Protein AF-A0A1Y1V020-F1 (afdb_monomer_lite)

Organism: NCBI:txid1754191

Radius of gyration: 19.5 Å; chains: 1; bounding box: 64×25×49 Å

Sequence (120 aa):
MKSFLFSTVFLLSTIAKVYSIGYTCKKHVVISEGDECTDIFGYDSKKDYFVKYDQLMLYNPNVDCDALFEREMICVEVDEKKSPKMLSYTLQPNDTWDSVAKKLHSSKQALYHTNLSKYF

InterPro domains:
  IPR036779 LysM domain superfamily [G3DSA:3.10.350.10] (24-76)

Structure (mmCIF, N/CA/C/O backbone):
data_AF-A0A1Y1V020-F1
#
_entry.id   AF-A0A1Y1V020-F1
#
loop_
_atom_site.group_PDB
_atom_site.id
_atom_site.type_symbol
_atom_site.label_atom_id
_atom_site.label_alt_id
_atom_site.label_comp_id
_atom_site.label_asym_id
_atom_site.label_entity_id
_atom_site.label_seq_id
_atom_site.pdbx_PDB_ins_code
_atom_site.Cartn_x
_atom_site.Cartn_y
_atom_site.Cartn_z
_atom_site.occupancy
_atom_site.B_iso_or_equiv
_atom_site.auth_seq_id
_atom_site.auth_comp_id
_atom_site.auth_asym_id
_atom_site.auth_atom_id
_atom_site.pdbx_PDB_model_num
ATOM 1 N N . MET A 1 1 ? -52.494 -12.522 32.830 1.00 38.38 1 MET A N 1
ATOM 2 C CA . MET A 1 1 ? -52.727 -12.627 31.365 1.00 38.38 1 MET A CA 1
ATOM 3 C C . MET A 1 1 ? -53.036 -11.223 30.861 1.00 38.38 1 MET A C 1
ATOM 5 O O . MET A 1 1 ? -53.975 -10.654 31.381 1.00 38.38 1 MET A O 1
ATOM 9 N N . LYS A 1 2 ? -52.314 -10.553 29.959 1.00 38.16 2 LYS A N 1
ATOM 10 C CA . LYS A 1 2 ? -51.331 -10.914 28.921 1.00 38.16 2 LYS A CA 1
ATOM 11 C C . LYS A 1 2 ? -50.246 -9.816 28.944 1.00 38.16 2 LYS A C 1
ATOM 13 O O . LYS A 1 2 ? -50.578 -8.643 28.899 1.00 38.16 2 LYS A O 1
ATOM 18 N N . SER A 1 3 ? -49.029 -10.155 29.355 1.00 34.16 3 SER A N 1
ATOM 19 C CA . SER A 1 3 ? -47.842 -10.272 28.493 1.00 34.16 3 SER A CA 1
ATOM 20 C C . SER A 1 3 ? -47.595 -9.044 27.608 1.00 34.16 3 SER A C 1
ATOM 22 O O . SER A 1 3 ? -48.223 -8.886 26.56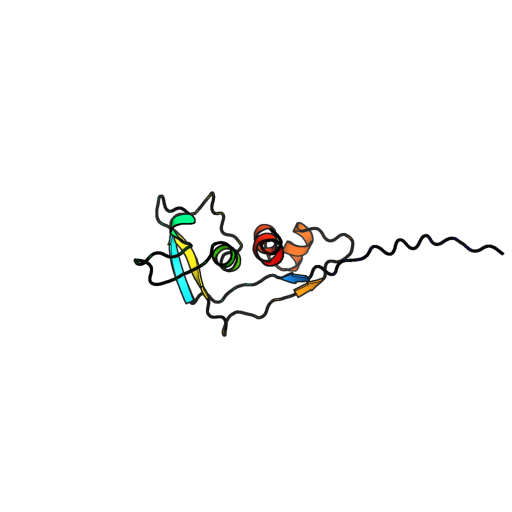4 1.00 34.16 3 SER A O 1
ATOM 24 N N . PHE A 1 4 ? -46.656 -8.201 28.050 1.00 40.34 4 PHE A N 1
ATOM 25 C CA . PHE A 1 4 ? -45.973 -7.210 27.223 1.00 40.34 4 PHE A CA 1
ATOM 26 C C . PHE A 1 4 ? -45.355 -7.932 26.023 1.00 40.34 4 PHE A C 1
ATOM 28 O O . PHE A 1 4 ? -44.471 -8.772 26.185 1.00 40.34 4 PHE A O 1
ATOM 35 N N . LEU A 1 5 ? -45.818 -7.612 24.817 1.00 41.50 5 LEU A N 1
ATOM 36 C CA . LEU A 1 5 ? -45.130 -7.995 23.592 1.00 41.50 5 LEU A CA 1
ATOM 37 C C . LEU A 1 5 ? -43.889 -7.105 23.465 1.00 41.50 5 LEU A C 1
ATOM 39 O O . LEU A 1 5 ? -43.921 -6.051 22.837 1.00 41.50 5 LEU A O 1
ATOM 43 N N . PHE A 1 6 ? -42.792 -7.525 24.099 1.00 40.00 6 PHE A N 1
ATOM 44 C CA . PHE A 1 6 ? -41.456 -7.104 23.699 1.00 40.00 6 PHE A CA 1
ATOM 45 C C . PHE A 1 6 ? -41.241 -7.625 22.278 1.00 40.00 6 PHE A C 1
ATOM 47 O O . PHE A 1 6 ? -40.904 -8.792 22.073 1.00 40.00 6 PHE A O 1
ATOM 54 N N . SER A 1 7 ? -41.484 -6.761 21.292 1.00 39.00 7 SER A N 1
ATOM 55 C CA . SER A 1 7 ? -41.000 -6.953 19.930 1.00 39.00 7 SER A CA 1
ATOM 56 C C . SER A 1 7 ? -39.475 -6.907 19.990 1.00 39.00 7 SER A C 1
ATOM 58 O O . SER A 1 7 ? -38.847 -5.854 19.893 1.00 39.00 7 SER A O 1
ATOM 60 N N . THR A 1 8 ? -38.877 -8.057 20.285 1.00 46.84 8 THR A N 1
ATOM 61 C CA . THR A 1 8 ? -37.440 -8.273 20.195 1.00 46.84 8 THR A CA 1
ATOM 62 C C . THR A 1 8 ? -37.117 -8.335 18.713 1.00 46.84 8 THR A C 1
ATOM 64 O O . THR A 1 8 ? -37.127 -9.388 18.083 1.00 46.84 8 THR A O 1
ATOM 67 N N . VAL A 1 9 ? -36.865 -7.162 18.136 1.00 45.41 9 VAL A N 1
ATOM 68 C CA . VAL A 1 9 ? -36.131 -7.055 16.880 1.00 45.41 9 VAL A CA 1
ATOM 69 C C . VAL A 1 9 ? -34.742 -7.614 17.176 1.00 45.41 9 VAL A C 1
ATOM 71 O O . VAL A 1 9 ? -33.854 -6.904 17.642 1.00 45.41 9 VAL A O 1
ATOM 74 N N . PHE A 1 10 ? -34.574 -8.923 16.983 1.00 42.25 10 PHE A N 1
ATOM 75 C CA . PHE A 1 10 ? -33.268 -9.556 16.867 1.00 42.25 10 PHE A CA 1
ATOM 76 C C . PHE A 1 10 ? -32.665 -9.020 15.570 1.00 42.25 10 PHE A C 1
ATOM 78 O O . PHE A 1 10 ? -32.793 -9.610 14.498 1.00 42.25 10 PHE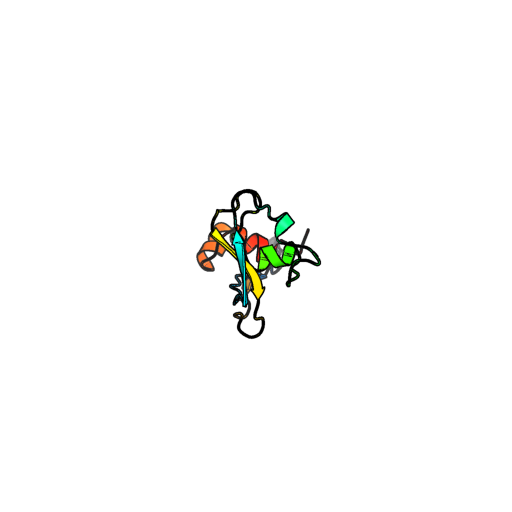 A O 1
ATOM 85 N N . LEU A 1 11 ? -32.076 -7.826 15.658 1.00 40.19 11 LEU A N 1
ATOM 86 C CA . LEU A 1 11 ? -31.203 -7.311 14.626 1.00 40.19 11 LEU A CA 1
ATOM 87 C C . LEU A 1 11 ? -30.049 -8.311 14.573 1.00 40.19 11 LEU A C 1
ATOM 89 O O . LEU A 1 11 ? -29.234 -8.369 15.492 1.00 40.19 11 LEU A O 1
ATOM 93 N N . LEU A 1 12 ? -30.052 -9.170 13.554 1.00 39.34 12 LEU A N 1
ATOM 94 C CA . LEU A 1 12 ? -28.932 -10.032 13.213 1.00 39.34 12 LEU A CA 1
ATOM 95 C C . LEU A 1 12 ? -27.733 -9.112 12.983 1.00 39.34 12 LEU A C 1
ATOM 97 O O . LEU A 1 12 ? -27.524 -8.611 11.882 1.00 39.34 12 LEU A O 1
ATOM 101 N N . SER A 1 13 ? -26.976 -8.836 14.046 1.00 40.06 13 SER A N 1
ATOM 102 C CA . SER A 1 13 ? -25.695 -8.161 13.956 1.00 40.06 13 SER A CA 1
ATOM 103 C C . SER A 1 13 ? -24.773 -9.132 13.240 1.00 40.06 13 SER A C 1
ATOM 105 O O . SER A 1 13 ? -24.152 -10.000 13.855 1.00 40.06 13 SER A O 1
ATOM 107 N N . THR A 1 14 ? -24.733 -9.050 11.916 1.00 47.16 14 THR A N 1
ATOM 108 C CA . THR A 1 14 ? -23.659 -9.657 11.147 1.00 47.16 14 THR A CA 1
ATOM 109 C C . THR A 1 14 ? -22.370 -9.085 11.720 1.00 47.16 14 THR A C 1
ATOM 111 O O . THR A 1 14 ? -22.126 -7.882 11.628 1.00 47.16 14 THR A O 1
ATOM 114 N N . ILE A 1 15 ? -21.595 -9.927 12.402 1.00 48.94 15 ILE A N 1
ATOM 115 C CA . ILE A 1 15 ? -20.307 -9.561 12.985 1.00 48.94 15 ILE A CA 1
ATOM 116 C C . ILE 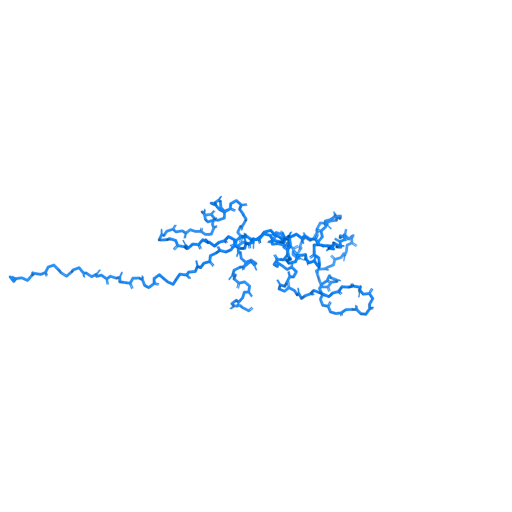A 1 15 ? -19.375 -9.242 11.814 1.00 48.94 15 ILE A C 1
ATOM 118 O O . ILE A 1 15 ? -18.694 -10.120 11.291 1.00 48.94 15 ILE A O 1
ATOM 122 N N . ALA A 1 16 ? -19.369 -7.994 11.359 1.00 57.31 16 ALA A N 1
ATOM 123 C CA . ALA A 1 16 ? -18.365 -7.519 10.429 1.00 57.31 16 ALA A CA 1
ATOM 124 C C . ALA A 1 16 ? -17.138 -7.159 11.270 1.00 57.31 16 ALA A C 1
ATOM 126 O O . ALA A 1 16 ? -17.124 -6.158 11.990 1.00 57.31 16 ALA A O 1
ATOM 127 N N . LYS A 1 17 ? -16.132 -8.036 11.256 1.00 58.53 17 LYS A N 1
ATOM 128 C CA . LYS A 1 17 ? -14.818 -7.704 11.803 1.00 58.53 17 LYS A CA 1
ATOM 129 C C . LYS A 1 17 ? -14.147 -6.722 10.846 1.00 58.53 17 LYS A C 1
ATOM 131 O O . LYS A 1 17 ? -13.982 -7.045 9.677 1.00 58.53 17 LYS A O 1
ATOM 136 N N . VAL A 1 18 ? -13.779 -5.551 11.352 1.00 55.94 18 VAL A N 1
ATOM 137 C CA . VAL A 1 18 ? -13.014 -4.530 10.636 1.00 55.94 18 VAL A CA 1
ATOM 138 C C . VAL A 1 18 ? -11.541 -4.666 11.007 1.00 55.94 18 VAL A C 1
ATOM 140 O O . VAL A 1 18 ? -11.199 -4.741 12.186 1.00 55.94 18 VAL A O 1
ATOM 143 N N . TYR A 1 19 ? -10.680 -4.692 10.001 1.00 61.12 19 TYR A N 1
ATOM 144 C CA . TYR A 1 19 ? -9.241 -4.820 10.110 1.00 61.12 19 TYR A CA 1
ATOM 145 C C . TYR A 1 19 ? -8.549 -3.506 9.750 1.00 61.12 19 TYR A C 1
ATOM 147 O O . TYR A 1 19 ? -8.865 -2.904 8.725 1.00 61.12 19 TYR A O 1
ATOM 155 N N . SER A 1 20 ? -7.602 -3.077 10.583 1.00 58.75 20 SER A N 1
ATOM 156 C CA . SER A 1 20 ? -6.655 -1.998 10.281 1.00 58.75 20 SER A CA 1
ATOM 157 C C . SER A 1 20 ? -5.253 -2.605 10.268 1.00 58.75 20 SER A C 1
ATOM 159 O O . SER A 1 20 ? -4.726 -2.967 11.323 1.00 58.75 20 SER A O 1
ATOM 161 N N . ILE A 1 21 ? -4.678 -2.802 9.082 1.00 63.06 21 ILE A N 1
ATOM 162 C CA . ILE A 1 21 ? -3.349 -3.403 8.919 1.00 63.06 21 ILE A CA 1
ATOM 163 C C . ILE A 1 21 ? -2.373 -2.301 8.513 1.00 63.06 21 ILE A C 1
ATOM 165 O O . ILE A 1 21 ? -2.678 -1.490 7.646 1.00 63.06 21 ILE A O 1
ATOM 169 N N . GLY A 1 22 ? -1.194 -2.292 9.129 1.00 68.38 22 GLY A N 1
ATOM 170 C CA . GLY A 1 22 ? 0.006 -1.766 8.486 1.00 68.38 22 GLY A CA 1
ATOM 171 C C . GLY A 1 22 ? 0.821 -2.958 8.005 1.00 68.38 22 GLY A C 1
ATOM 172 O O . GLY A 1 22 ? 0.966 -3.918 8.755 1.00 68.38 22 GLY A O 1
ATOM 173 N N . TYR A 1 23 ? 1.320 -2.949 6.776 1.00 83.38 23 TYR A N 1
ATOM 174 C CA . TYR A 1 23 ? 2.228 -3.995 6.304 1.00 83.38 23 TYR A CA 1
ATOM 175 C C . TYR A 1 23 ? 3.674 -3.561 6.510 1.00 83.38 23 TYR A C 1
ATOM 177 O O . TYR A 1 23 ? 4.012 -2.389 6.348 1.00 83.38 23 TYR A O 1
ATOM 185 N N . THR A 1 24 ? 4.553 -4.506 6.845 1.00 89.19 24 THR A N 1
ATOM 186 C CA . THR A 1 24 ? 5.990 -4.240 6.755 1.00 89.19 24 THR A CA 1
ATOM 187 C C . THR A 1 24 ? 6.385 -4.353 5.297 1.00 89.19 24 THR A C 1
ATOM 189 O O . THR A 1 24 ? 6.472 -5.455 4.757 1.00 89.19 24 THR A O 1
ATOM 192 N N . CYS A 1 25 ? 6.608 -3.213 4.655 1.00 92.69 25 CYS A N 1
ATOM 193 C CA . CYS A 1 25 ? 6.988 -3.214 3.259 1.00 92.69 25 CYS A CA 1
ATOM 194 C C . CYS A 1 25 ? 8.421 -3.723 3.066 1.00 92.69 25 CYS A C 1
ATOM 196 O O . CYS A 1 25 ? 9.347 -3.320 3.772 1.00 92.69 25 CYS A O 1
ATOM 198 N N . LYS A 1 26 ? 8.597 -4.612 2.092 1.00 95.69 26 LYS A N 1
ATOM 199 C CA . LYS A 1 26 ? 9.890 -5.143 1.657 1.00 95.69 26 LYS A CA 1
ATOM 200 C C . LYS A 1 26 ? 10.406 -4.401 0.424 1.00 95.69 26 LYS A C 1
ATOM 202 O O . LYS A 1 26 ? 11.617 -4.268 0.266 1.00 95.69 26 LYS A O 1
ATOM 207 N N . LYS A 1 27 ? 9.499 -3.928 -0.436 1.00 96.88 27 LYS A N 1
ATOM 208 C CA . LYS A 1 27 ? 9.837 -3.274 -1.700 1.00 96.88 27 LYS A CA 1
ATOM 209 C C . LYS A 1 27 ? 8.853 -2.174 -2.048 1.00 96.88 27 LYS A C 1
ATOM 211 O O . LYS A 1 27 ? 7.646 -2.410 -2.037 1.00 96.88 27 LYS A O 1
ATOM 216 N N . HIS A 1 28 ? 9.395 -1.022 -2.418 1.00 97.00 28 HIS A N 1
ATOM 217 C CA . HIS A 1 28 ? 8.621 0.124 -2.868 1.00 97.00 28 HIS A CA 1
ATOM 218 C C . HIS A 1 28 ? 8.916 0.426 -4.334 1.00 97.00 28 HIS A C 1
ATOM 220 O O . HIS A 1 28 ? 10.033 0.193 -4.802 1.00 97.00 28 HIS A O 1
ATOM 226 N N . VAL A 1 29 ? 7.933 1.003 -5.012 1.00 96.94 29 VAL A N 1
ATOM 227 C CA . VAL A 1 29 ? 8.144 1.837 -6.196 1.00 96.94 29 VAL A CA 1
ATOM 228 C C . VAL A 1 29 ? 8.012 3.300 -5.791 1.00 96.94 29 VAL A C 1
ATOM 230 O O . VAL A 1 29 ? 7.343 3.610 -4.804 1.00 96.94 29 VAL A O 1
ATOM 233 N N . VAL A 1 30 ? 8.682 4.187 -6.517 1.00 97.12 30 VAL A N 1
ATOM 234 C CA . VAL A 1 30 ? 8.608 5.632 -6.292 1.00 97.12 30 VAL A CA 1
ATOM 235 C C . VAL A 1 30 ? 7.870 6.239 -7.471 1.00 97.12 30 VAL A C 1
ATOM 237 O O . VAL A 1 30 ? 8.323 6.076 -8.601 1.00 97.12 30 VAL A O 1
ATOM 240 N N . ILE A 1 31 ? 6.759 6.915 -7.196 1.00 97.00 31 ILE A N 1
ATOM 241 C CA . ILE A 1 31 ? 5.932 7.545 -8.225 1.00 97.00 31 ILE A CA 1
ATOM 242 C C . ILE A 1 31 ? 6.704 8.668 -8.916 1.00 97.00 31 ILE A C 1
ATOM 244 O O . ILE A 1 31 ? 7.295 9.536 -8.263 1.00 97.00 31 ILE A O 1
ATOM 248 N N . SER A 1 32 ? 6.669 8.651 -10.240 1.00 96.50 32 SER A N 1
ATOM 249 C CA . SER A 1 32 ? 7.171 9.689 -11.133 1.00 96.50 32 SER A CA 1
ATOM 250 C C . SER A 1 32 ? 6.014 10.464 -11.765 1.00 96.50 32 SER A C 1
ATOM 252 O O . SER A 1 32 ? 4.851 10.072 -11.690 1.00 96.50 32 SER A O 1
ATOM 254 N N . GLU A 1 33 ? 6.327 11.609 -12.369 1.00 95.12 33 GLU A N 1
ATOM 255 C CA . GLU A 1 33 ? 5.330 12.403 -13.087 1.00 95.12 33 GLU A CA 1
ATOM 256 C C . GLU A 1 33 ? 4.713 11.592 -14.238 1.00 95.12 33 GLU A C 1
ATOM 258 O O . GLU A 1 33 ? 5.430 11.085 -15.100 1.00 95.12 33 GLU A O 1
ATOM 263 N N . GLY A 1 34 ? 3.381 11.509 -14.254 1.00 93.31 34 GLY A N 1
ATOM 264 C CA . GLY A 1 34 ? 2.621 10.810 -15.291 1.00 93.31 34 GLY A CA 1
ATOM 265 C C . GLY A 1 34 ? 2.417 9.312 -15.058 1.00 93.31 34 GLY A C 1
ATOM 266 O O . GLY A 1 34 ? 1.750 8.694 -15.881 1.00 93.31 34 GLY A O 1
ATOM 267 N N . ASP A 1 35 ? 2.941 8.744 -13.967 1.00 95.81 35 ASP A N 1
ATOM 268 C CA . ASP A 1 35 ? 2.650 7.356 -13.593 1.00 95.81 35 ASP A CA 1
ATOM 269 C C . ASP A 1 35 ? 1.153 7.178 -13.289 1.00 95.81 35 ASP A C 1
ATOM 271 O O . ASP A 1 35 ? 0.533 8.004 -12.611 1.00 95.81 35 ASP A O 1
ATOM 275 N N . GLU A 1 36 ? 0.589 6.052 -13.722 1.00 95.31 36 GLU A N 1
ATOM 276 C CA . GLU A 1 36 ? -0.763 5.617 -13.378 1.00 95.31 36 GLU A CA 1
ATOM 277 C C . GLU A 1 36 ? -0.721 4.374 -12.474 1.00 95.31 36 GLU A C 1
ATOM 279 O O . GLU A 1 36 ? 0.218 3.575 -12.499 1.00 95.31 36 GLU A O 1
ATOM 284 N N . CYS A 1 37 ? -1.776 4.123 -11.691 1.00 93.81 37 CYS A N 1
ATOM 285 C CA . CYS A 1 37 ? -1.842 2.903 -10.869 1.00 93.81 37 CYS A CA 1
ATOM 286 C C . CYS A 1 37 ? -1.706 1.614 -11.703 1.00 93.81 37 CYS A C 1
ATOM 288 O O . CYS A 1 37 ? -1.142 0.621 -11.234 1.00 93.81 37 CYS A O 1
ATO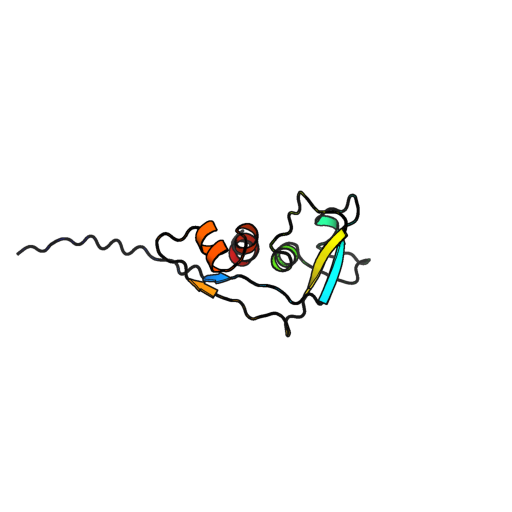M 290 N N . THR A 1 38 ? -2.205 1.626 -12.939 1.00 95.12 38 THR A N 1
ATOM 291 C CA . THR A 1 38 ? -2.083 0.546 -13.932 1.00 95.12 38 THR A CA 1
ATOM 292 C C . THR A 1 38 ? -0.636 0.220 -14.287 1.00 95.12 38 THR A C 1
ATOM 294 O O . THR A 1 38 ? -0.336 -0.938 -14.579 1.00 95.12 38 THR A O 1
ATOM 297 N N . ASP A 1 39 ? 0.275 1.186 -14.175 1.00 95.50 39 ASP A N 1
ATOM 298 C CA . ASP A 1 39 ? 1.709 0.967 -14.366 1.00 95.50 39 ASP A CA 1
ATOM 299 C C . ASP A 1 39 ? 2.344 0.250 -13.176 1.00 95.50 39 ASP A C 1
ATOM 301 O O . ASP A 1 39 ? 3.423 -0.327 -13.302 1.00 95.50 39 ASP A O 1
ATOM 305 N N . ILE A 1 40 ? 1.673 0.206 -12.023 1.00 96.31 40 ILE A N 1
ATOM 306 C CA . ILE A 1 40 ? 2.206 -0.382 -10.794 1.00 96.31 40 ILE A CA 1
ATOM 307 C C . ILE A 1 40 ? 1.810 -1.854 -10.691 1.00 96.31 40 ILE A C 1
ATOM 309 O O . ILE A 1 40 ? 2.691 -2.708 -10.555 1.00 96.31 40 ILE A O 1
ATOM 313 N N . PHE A 1 41 ? 0.515 -2.173 -10.789 1.00 96.00 41 P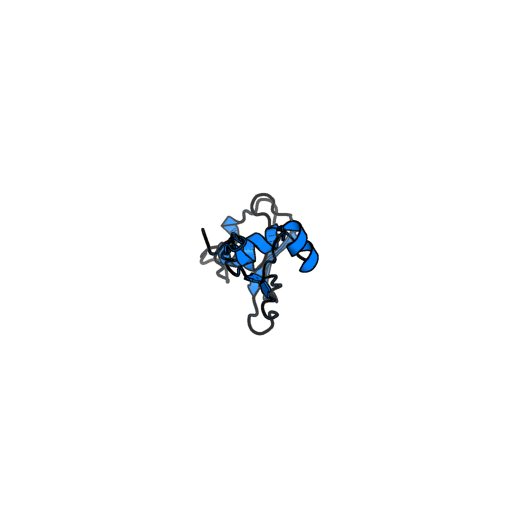HE A N 1
ATOM 314 C CA . PHE A 1 41 ? 0.007 -3.538 -10.602 1.00 96.00 41 PHE A CA 1
ATOM 315 C C . PHE A 1 41 ? 0.048 -4.390 -11.882 1.00 96.00 41 PHE A C 1
ATOM 317 O O . PHE A 1 41 ? 0.350 -3.923 -12.977 1.00 96.00 41 PHE A O 1
ATOM 324 N N . GLY A 1 42 ? -0.243 -5.682 -11.735 1.00 94.38 42 GLY A N 1
ATOM 325 C CA . GLY A 1 42 ? -0.266 -6.642 -12.834 1.00 94.38 42 GLY A CA 1
ATOM 326 C C . GLY A 1 42 ? 1.102 -7.249 -13.146 1.00 94.38 42 GLY A C 1
ATOM 327 O O . GLY A 1 42 ? 2.106 -6.971 -12.492 1.00 94.38 42 GLY A O 1
ATOM 328 N N . TYR A 1 43 ? 1.115 -8.150 -14.129 1.00 91.94 43 TYR A N 1
ATOM 329 C CA . TYR A 1 43 ? 2.337 -8.795 -14.600 1.00 91.94 43 TYR A CA 1
ATOM 330 C C . TYR A 1 43 ? 2.975 -7.974 -15.718 1.00 91.94 43 TYR A C 1
ATOM 332 O O . TYR A 1 43 ? 2.327 -7.687 -16.721 1.00 91.94 43 TYR A O 1
ATOM 340 N N . ASP A 1 44 ? 4.260 -7.671 -15.566 1.00 92.06 44 ASP A N 1
ATOM 341 C CA . ASP A 1 44 ? 5.115 -7.134 -16.618 1.00 92.06 44 ASP A CA 1
ATOM 342 C C . ASP A 1 44 ? 6.485 -7.806 -16.499 1.00 92.06 44 ASP A C 1
ATOM 344 O O . ASP A 1 44 ? 7.110 -7.780 -15.443 1.00 92.06 44 ASP A O 1
ATOM 348 N N . SER A 1 45 ? 6.963 -8.389 -17.598 1.00 92.62 45 SER A N 1
ATOM 349 C CA . SER A 1 45 ? 8.287 -9.016 -17.695 1.00 92.62 45 SER A CA 1
ATOM 350 C C . SER A 1 45 ? 9.468 -8.099 -17.338 1.00 92.62 45 SER A C 1
ATOM 352 O O . SER A 1 45 ? 10.563 -8.597 -17.085 1.00 92.62 45 SER A O 1
ATOM 354 N N . LYS A 1 46 ? 9.270 -6.775 -17.339 1.00 94.31 46 LYS A N 1
ATOM 355 C CA . LYS A 1 46 ? 10.280 -5.773 -16.970 1.00 94.31 46 LYS A CA 1
ATOM 356 C C . LYS A 1 46 ? 10.305 -5.465 -15.475 1.00 94.31 46 LYS A C 1
ATOM 358 O O . LYS A 1 46 ? 11.289 -4.906 -14.997 1.00 94.31 46 LYS A O 1
ATOM 363 N N . LYS A 1 47 ? 9.239 -5.805 -14.747 1.00 94.00 47 LYS A N 1
ATOM 364 C CA . LYS A 1 47 ? 9.161 -5.643 -13.297 1.00 94.00 47 LYS A CA 1
ATOM 365 C C . LYS A 1 47 ? 9.755 -6.881 -12.646 1.00 94.00 47 LYS A C 1
ATOM 367 O O . LYS A 1 47 ? 9.449 -8.014 -13.001 1.00 94.00 47 LYS A O 1
ATOM 372 N N . ASP A 1 48 ? 10.570 -6.669 -11.632 1.00 95.19 48 ASP A N 1
ATOM 373 C CA . ASP A 1 48 ? 11.089 -7.723 -10.766 1.00 95.19 48 ASP A CA 1
ATOM 374 C C . ASP A 1 48 ? 10.166 -7.953 -9.550 1.00 95.19 48 ASP A C 1
ATOM 376 O O . ASP A 1 48 ? 10.611 -8.383 -8.486 1.00 95.19 48 ASP A O 1
ATOM 380 N N . TYR A 1 49 ? 8.880 -7.619 -9.696 1.00 95.69 49 TYR A N 1
ATOM 381 C CA . TYR A 1 49 ? 7.817 -7.841 -8.723 1.00 95.69 49 TYR A CA 1
ATOM 382 C C . TYR A 1 49 ? 6.485 -8.101 -9.440 1.00 95.69 49 TYR A C 1
ATOM 384 O O . TYR A 1 49 ? 6.304 -7.769 -10.612 1.00 95.69 49 TYR A O 1
ATOM 392 N N . PHE A 1 50 ? 5.533 -8.683 -8.713 1.00 96.00 50 PHE A N 1
ATOM 393 C CA . PHE A 1 50 ? 4.152 -8.852 -9.154 1.00 96.00 50 PHE A CA 1
ATOM 394 C C . PHE A 1 50 ? 3.218 -8.540 -7.988 1.00 96.00 50 PHE A C 1
ATOM 396 O O . PHE A 1 50 ? 3.349 -9.122 -6.912 1.00 96.00 50 PHE A O 1
ATOM 403 N N . VAL A 1 51 ? 2.258 -7.647 -8.219 1.00 95.56 51 VAL A N 1
ATOM 404 C CA . VAL A 1 51 ? 1.224 -7.287 -7.246 1.00 95.56 51 VAL A CA 1
ATOM 405 C C . VAL A 1 51 ? -0.105 -7.136 -7.974 1.00 95.56 51 VAL A C 1
ATOM 407 O O . VAL A 1 51 ? -0.171 -6.531 -9.042 1.00 95.56 51 VAL A O 1
ATOM 410 N N . LYS A 1 52 ? -1.174 -7.726 -7.440 1.00 95.06 52 LYS A N 1
ATOM 411 C CA . LYS A 1 52 ? -2.530 -7.518 -7.966 1.00 95.06 52 LYS A CA 1
ATOM 412 C C . LYS A 1 52 ? -3.094 -6.186 -7.474 1.00 95.06 52 LYS A C 1
ATOM 414 O O . LYS A 1 52 ? -2.638 -5.671 -6.460 1.00 95.06 52 LYS A O 1
ATOM 419 N N . TYR A 1 53 ? -4.102 -5.647 -8.157 1.00 93.31 53 TYR A N 1
ATOM 420 C CA . TYR A 1 53 ? -4.730 -4.382 -7.759 1.00 93.31 53 TYR A CA 1
ATOM 421 C C . TYR A 1 53 ? -5.283 -4.418 -6.322 1.00 93.31 53 TYR A C 1
ATOM 423 O O . TYR A 1 53 ? -4.980 -3.544 -5.516 1.00 93.31 53 TYR A O 1
ATOM 431 N N . ASP A 1 54 ? -6.020 -5.471 -5.964 1.00 90.00 54 ASP A N 1
ATOM 432 C CA . ASP A 1 54 ? -6.560 -5.665 -4.612 1.00 90.00 54 ASP A CA 1
ATOM 433 C C . ASP A 1 54 ? -5.453 -5.740 -3.548 1.00 90.00 54 ASP A C 1
ATOM 435 O O . ASP A 1 54 ? -5.565 -5.141 -2.479 1.00 90.00 54 ASP A O 1
ATOM 439 N N . GLN A 1 55 ? -4.345 -6.416 -3.860 1.00 90.94 55 GLN A N 1
ATOM 440 C CA . GLN A 1 55 ? -3.166 -6.473 -2.996 1.00 90.94 55 GLN A CA 1
ATOM 441 C C . GLN A 1 55 ? -2.470 -5.114 -2.879 1.00 90.94 55 GLN A C 1
ATOM 443 O O . GLN A 1 55 ? -2.085 -4.733 -1.778 1.00 90.94 55 GLN A O 1
ATOM 448 N N . LEU A 1 56 ? -2.338 -4.369 -3.979 1.00 93.25 56 LEU A N 1
ATOM 449 C CA . LEU A 1 56 ? -1.738 -3.036 -3.986 1.00 93.25 56 LEU A CA 1
ATOM 450 C C . LEU A 1 56 ? -2.509 -2.097 -3.054 1.00 93.25 56 LEU A C 1
ATOM 452 O O . LEU A 1 56 ? -1.898 -1.429 -2.217 1.00 93.25 56 LEU A O 1
ATOM 456 N N . MET A 1 57 ? -3.842 -2.108 -3.146 1.00 90.81 57 MET A N 1
ATOM 457 C CA . MET A 1 57 ? -4.699 -1.287 -2.291 1.00 90.81 57 MET A CA 1
ATOM 458 C C . MET A 1 57 ? -4.690 -1.743 -0.837 1.00 90.81 57 MET A C 1
ATOM 460 O O . MET A 1 57 ? -4.781 -0.924 0.074 1.00 90.81 57 MET A O 1
ATOM 464 N N . LEU A 1 58 ? -4.535 -3.042 -0.599 1.00 87.31 58 LEU A N 1
ATOM 465 C CA . LEU A 1 58 ? -4.393 -3.583 0.744 1.00 87.31 58 LEU A CA 1
ATOM 466 C C . LEU A 1 58 ? -3.060 -3.175 1.393 1.00 87.31 58 LEU A C 1
ATOM 468 O O . LEU A 1 58 ? -3.030 -2.860 2.581 1.00 87.31 58 LEU A O 1
ATOM 472 N N . TYR A 1 59 ? -1.965 -3.166 0.630 1.00 90.25 59 TYR A N 1
ATOM 473 C CA . TYR A 1 59 ? -0.642 -2.764 1.118 1.00 90.25 59 TYR A CA 1
ATOM 474 C C . TYR A 1 59 ? -0.529 -1.253 1.308 1.00 90.25 59 TYR A C 1
ATOM 476 O O . TYR A 1 59 ? 0.178 -0.809 2.213 1.00 90.25 59 TYR A O 1
ATOM 484 N N . ASN A 1 60 ? -1.256 -0.479 0.497 1.00 90.88 60 ASN A N 1
ATOM 485 C CA . ASN A 1 60 ? -1.231 0.981 0.503 1.00 90.88 60 ASN A CA 1
ATOM 486 C C . ASN A 1 60 ? -2.640 1.559 0.700 1.00 90.88 60 ASN A C 1
ATOM 488 O O . ASN A 1 60 ? -3.190 2.217 -0.181 1.00 90.88 60 ASN A O 1
ATOM 492 N N . PRO A 1 61 ? -3.245 1.339 1.875 1.00 87.44 61 PRO A N 1
ATOM 493 C CA . PRO A 1 61 ? -4.661 1.601 2.104 1.00 87.44 61 PRO A CA 1
ATOM 494 C C . PRO A 1 61 ? -5.100 3.067 1.956 1.00 87.44 61 PRO A C 1
ATOM 496 O O . PRO A 1 61 ? -6.298 3.314 1.848 1.00 87.44 61 PRO A O 1
ATOM 499 N N . ASN A 1 62 ? -4.167 4.023 1.955 1.00 86.56 62 ASN A N 1
ATOM 500 C CA . ASN A 1 62 ? -4.443 5.453 1.773 1.00 86.56 62 ASN A CA 1
ATOM 501 C C . ASN A 1 62 ? -4.120 5.972 0.363 1.00 86.56 62 ASN A C 1
ATOM 503 O O . ASN A 1 62 ? -4.333 7.153 0.116 1.00 86.56 62 ASN A O 1
ATOM 507 N N . VAL A 1 63 ? -3.595 5.128 -0.528 1.00 90.12 63 VAL A N 1
ATOM 508 C CA . VAL A 1 63 ? -3.308 5.529 -1.910 1.00 90.12 63 VAL A CA 1
ATOM 509 C C . VAL A 1 63 ? -4.614 5.785 -2.639 1.00 90.12 63 VAL A C 1
ATOM 511 O O . VAL A 1 63 ? -5.564 5.000 -2.532 1.00 90.12 63 VAL A O 1
ATOM 514 N N . ASP A 1 64 ? -4.642 6.891 -3.371 1.00 91.38 64 ASP A N 1
ATOM 515 C CA . ASP A 1 64 ? -5.705 7.255 -4.292 1.00 91.38 64 ASP A CA 1
ATOM 516 C C . ASP A 1 64 ? -5.188 7.097 -5.725 1.00 91.38 64 ASP A C 1
ATOM 518 O O . ASP A 1 64 ? -4.316 7.841 -6.168 1.00 91.38 64 ASP A O 1
ATOM 522 N N . CYS A 1 65 ? -5.700 6.095 -6.439 1.00 91.12 65 CYS A N 1
ATOM 523 C CA . CYS A 1 65 ? -5.253 5.798 -7.798 1.00 91.12 65 CYS A CA 1
ATOM 524 C C . CYS A 1 65 ? -5.652 6.862 -8.825 1.00 91.12 65 CYS A C 1
ATOM 526 O O . CYS A 1 65 ? -5.058 6.887 -9.901 1.00 91.12 65 CYS A O 1
ATOM 528 N N . ASP A 1 66 ? -6.610 7.732 -8.497 1.00 92.12 66 ASP A N 1
ATOM 529 C CA . ASP A 1 66 ? -7.005 8.850 -9.356 1.00 92.12 66 ASP A CA 1
ATOM 530 C C . ASP A 1 66 ? -6.142 10.103 -9.095 1.00 92.12 66 ASP A C 1
ATOM 532 O O . ASP A 1 66 ? -6.238 11.092 -9.825 1.00 92.12 66 ASP A O 1
ATOM 536 N N . ALA A 1 67 ? -5.300 10.080 -8.053 1.00 92.81 67 ALA A N 1
ATOM 537 C CA . ALA A 1 67 ? -4.518 11.224 -7.593 1.00 92.81 67 ALA A CA 1
ATOM 538 C C . ALA A 1 67 ? -3.171 10.806 -6.968 1.00 92.81 67 ALA A C 1
ATOM 540 O O . ALA A 1 67 ? -2.887 11.123 -5.811 1.00 92.81 67 ALA A O 1
ATOM 541 N N . LEU A 1 68 ? -2.328 10.108 -7.737 1.00 94.50 68 LEU A N 1
ATOM 542 C CA . LEU A 1 68 ? -0.976 9.744 -7.298 1.00 94.50 68 LEU A CA 1
ATOM 543 C C . LEU A 1 68 ? -0.095 10.985 -7.086 1.00 94.50 68 LEU A C 1
ATOM 545 O O . LEU A 1 68 ? -0.125 11.935 -7.874 1.00 94.50 68 LEU A O 1
ATOM 549 N N . PHE A 1 69 ? 0.727 10.966 -6.033 1.00 93.69 69 PHE A N 1
ATOM 550 C CA . PHE A 1 69 ? 1.635 12.070 -5.717 1.00 93.69 69 PHE A CA 1
ATOM 551 C C . PHE A 1 69 ? 3.064 11.768 -6.175 1.00 93.69 69 PHE A C 1
ATOM 553 O O . PHE A 1 69 ? 3.613 10.708 -5.883 1.00 93.69 69 PHE A O 1
ATOM 560 N N . GLU A 1 70 ? 3.716 12.727 -6.837 1.00 95.19 70 GLU A N 1
ATOM 561 C CA . GLU A 1 70 ? 5.129 12.589 -7.213 1.00 95.19 70 GLU A CA 1
ATOM 562 C C . GLU A 1 70 ? 5.993 12.271 -5.974 1.00 95.19 70 GLU A C 1
ATOM 564 O O . GLU A 1 70 ? 5.853 12.891 -4.915 1.00 95.19 70 GLU A O 1
ATOM 569 N N . ARG A 1 71 ? 6.930 11.326 -6.125 1.00 94.56 71 ARG A N 1
ATOM 570 C CA . ARG A 1 71 ? 7.829 10.795 -5.082 1.00 94.56 71 ARG A CA 1
ATOM 571 C C . ARG A 1 71 ? 7.141 10.000 -3.973 1.00 94.56 71 ARG A C 1
ATOM 573 O O . ARG A 1 71 ? 7.816 9.602 -3.020 1.00 94.56 71 ARG A O 1
ATOM 580 N N . GLU A 1 72 ? 5.842 9.740 -4.078 1.00 93.88 72 GLU A N 1
ATOM 581 C CA . GLU A 1 72 ? 5.165 8.812 -3.181 1.00 93.88 72 GLU A CA 1
ATOM 582 C C . GLU A 1 72 ? 5.810 7.422 -3.270 1.00 93.88 72 GLU A C 1
ATOM 584 O O . GLU A 1 72 ? 6.153 6.941 -4.351 1.00 93.88 72 GLU A O 1
ATOM 589 N N . MET A 1 73 ? 6.012 6.781 -2.118 1.00 95.62 73 MET A N 1
ATOM 590 C CA .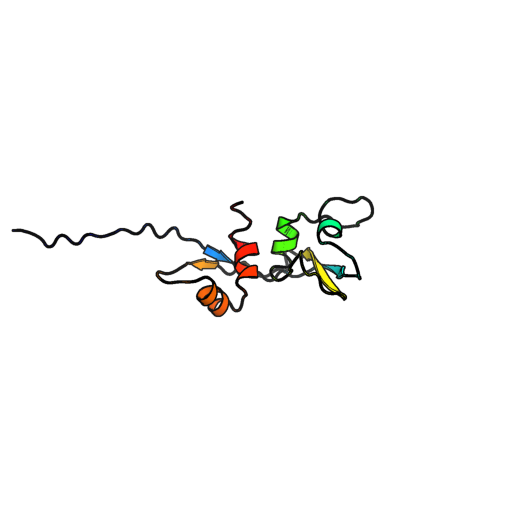 MET A 1 73 ? 6.553 5.427 -2.044 1.00 95.62 73 MET A CA 1
ATOM 591 C C . MET A 1 73 ? 5.409 4.431 -1.901 1.00 95.62 73 MET A C 1
ATOM 593 O O . MET A 1 73 ? 4.788 4.343 -0.843 1.00 95.62 73 MET A O 1
ATOM 597 N N . ILE A 1 74 ? 5.173 3.641 -2.941 1.00 95.94 74 ILE A N 1
ATOM 598 C CA . ILE A 1 74 ? 4.095 2.654 -2.985 1.00 95.94 74 ILE A CA 1
ATOM 599 C C . ILE A 1 74 ? 4.672 1.268 -2.730 1.00 95.94 74 ILE A C 1
ATOM 601 O O . ILE A 1 74 ? 5.563 0.808 -3.441 1.00 95.94 74 ILE A O 1
ATOM 605 N N . CYS A 1 75 ? 4.160 0.575 -1.720 1.00 96.25 75 CYS A N 1
ATOM 606 C CA . CYS A 1 75 ? 4.567 -0.778 -1.388 1.00 96.25 75 CYS A CA 1
ATOM 607 C C . CYS A 1 75 ? 4.036 -1.804 -2.397 1.00 96.25 75 CYS A C 1
ATOM 609 O O . CYS A 1 75 ? 2.827 -1.922 -2.589 1.00 96.25 75 CYS A O 1
ATOM 611 N N . VAL A 1 76 ? 4.926 -2.600 -2.989 1.00 96.38 76 VAL A N 1
ATOM 612 C CA . VAL A 1 76 ? 4.575 -3.629 -3.988 1.00 96.38 76 VAL A CA 1
ATOM 613 C C . VAL A 1 76 ? 4.919 -5.051 -3.542 1.00 96.38 76 VAL A C 1
ATOM 615 O O . VAL A 1 76 ? 4.379 -6.014 -4.077 1.00 96.38 76 VAL A O 1
ATOM 618 N N . GLU A 1 77 ? 5.758 -5.201 -2.513 1.00 95.56 77 GLU A N 1
ATOM 619 C CA . GLU A 1 77 ? 5.991 -6.476 -1.829 1.00 95.56 77 GLU A CA 1
ATOM 620 C C . GLU A 1 77 ? 6.045 -6.269 -0.318 1.00 95.56 77 GLU A C 1
ATOM 622 O O . GLU A 1 77 ? 6.718 -5.358 0.170 1.00 95.56 77 GLU A O 1
ATOM 627 N N . VAL A 1 78 ? 5.416 -7.171 0.432 1.00 93.19 78 VAL A N 1
ATOM 628 C CA . VAL A 1 78 ? 5.376 -7.138 1.899 1.00 93.19 78 VAL A CA 1
ATOM 629 C C . VAL A 1 78 ? 6.184 -8.283 2.506 1.00 93.19 78 VAL A C 1
ATOM 631 O O . VAL A 1 78 ? 6.309 -9.364 1.932 1.00 93.19 78 VAL A O 1
ATOM 634 N N . ASP A 1 79 ? 6.730 -8.058 3.698 1.00 91.56 79 ASP A N 1
ATOM 635 C CA . ASP A 1 79 ? 7.284 -9.107 4.550 1.00 91.56 79 ASP A CA 1
ATOM 636 C C . ASP A 1 79 ? 6.166 -9.629 5.463 1.00 91.56 79 ASP A C 1
ATOM 638 O O . ASP A 1 79 ? 5.900 -9.077 6.535 1.00 91.56 79 ASP A O 1
ATOM 642 N N . GLU A 1 80 ? 5.472 -10.686 5.033 1.00 83.81 80 GLU A N 1
ATOM 643 C CA . GLU A 1 80 ? 4.346 -11.265 5.784 1.00 83.81 80 GLU A CA 1
ATOM 644 C C . GLU A 1 80 ? 4.745 -11.744 7.185 1.00 83.81 80 GLU A C 1
ATOM 646 O O . GLU A 1 80 ? 3.929 -11.719 8.105 1.00 83.81 80 GLU A O 1
ATOM 651 N N . LYS A 1 81 ? 6.005 -12.157 7.376 1.00 85.94 81 LYS A N 1
ATOM 652 C CA . LYS A 1 81 ? 6.489 -12.654 8.672 1.00 85.94 81 LYS A CA 1
ATOM 653 C C . LYS A 1 81 ? 6.678 -11.528 9.681 1.00 85.94 81 LYS A C 1
ATOM 655 O O . LYS A 1 81 ? 6.533 -11.765 10.879 1.00 85.94 81 LYS A O 1
ATOM 660 N N . LYS A 1 82 ? 7.035 -10.330 9.210 1.00 84.75 82 LYS A N 1
ATOM 661 C CA . LYS A 1 82 ? 7.232 -9.140 10.053 1.00 84.75 82 LYS A CA 1
ATOM 662 C C . LYS A 1 82 ? 5.997 -8.256 10.150 1.00 84.75 82 LYS A C 1
ATOM 664 O O . LYS A 1 82 ? 5.904 -7.466 11.086 1.00 84.75 82 LYS A O 1
ATOM 669 N N . SER A 1 83 ? 5.066 -8.396 9.211 1.00 81.06 83 SER A N 1
ATOM 670 C CA . SER A 1 83 ? 3.846 -7.601 9.200 1.00 81.06 83 SER A CA 1
ATOM 671 C C . SER A 1 83 ? 3.032 -7.854 10.477 1.00 81.06 83 SER A C 1
ATOM 673 O O . SER A 1 83 ? 2.848 -9.010 10.875 1.00 81.06 83 SER A O 1
ATOM 675 N N . PRO A 1 84 ? 2.559 -6.797 11.160 1.00 72.25 84 PRO A N 1
ATOM 676 C CA . PRO A 1 84 ? 1.768 -6.942 12.370 1.00 72.25 84 PRO A CA 1
ATOM 677 C C . PRO A 1 84 ? 0.500 -7.750 12.099 1.00 72.25 84 PRO A C 1
ATOM 679 O O . PRO A 1 84 ? -0.121 -7.668 11.038 1.00 72.25 84 PRO A O 1
ATOM 682 N N . LYS A 1 85 ? 0.100 -8.538 13.100 1.00 66.75 85 LYS A N 1
ATOM 683 C CA . LYS A 1 85 ? -1.145 -9.299 13.026 1.00 66.75 85 LYS A CA 1
ATOM 684 C C . LYS A 1 85 ? -2.326 -8.340 12.911 1.00 66.75 85 LYS A C 1
ATOM 686 O O . LYS A 1 85 ? -2.392 -7.340 13.621 1.00 66.75 85 LYS A O 1
ATOM 691 N N . MET A 1 86 ? -3.272 -8.708 12.054 1.00 66.06 86 MET A N 1
ATOM 692 C CA . MET A 1 86 ? -4.556 -8.037 11.881 1.00 66.06 86 MET A CA 1
ATOM 693 C C . MET A 1 86 ? -5.214 -7.714 13.227 1.00 66.06 86 MET A C 1
ATOM 695 O O . MET A 1 86 ? -5.617 -8.617 13.964 1.00 66.06 86 MET A O 1
ATOM 699 N N . LEU A 1 87 ? -5.364 -6.422 13.525 1.00 67.25 87 LEU A N 1
ATOM 700 C CA . LEU A 1 87 ? -6.256 -5.961 14.584 1.00 67.25 87 LEU A CA 1
ATOM 701 C C . LEU A 1 87 ? -7.687 -6.142 14.092 1.00 67.25 87 LEU A C 1
ATOM 703 O O . LEU A 1 87 ? -8.015 -5.637 13.028 1.00 67.25 87 LEU A O 1
ATOM 707 N N . SER A 1 88 ? -8.527 -6.866 14.830 1.00 71.56 88 SER A N 1
ATOM 708 C CA . SER A 1 88 ? -9.938 -7.040 14.474 1.00 71.56 88 SER A CA 1
ATOM 709 C C . SER A 1 88 ? -10.837 -6.240 15.404 1.00 71.56 88 SER A C 1
ATOM 711 O O . SER A 1 88 ? -10.758 -6.400 16.623 1.00 71.56 88 SER A O 1
ATOM 713 N N . TYR A 1 89 ? -11.750 -5.465 14.834 1.00 80.62 89 TYR A N 1
ATOM 714 C CA . TYR A 1 89 ? -12.778 -4.730 15.553 1.00 80.62 89 TYR A CA 1
ATOM 715 C C . TYR A 1 89 ? -14.163 -5.252 15.198 1.00 80.62 89 TYR A C 1
ATOM 717 O O . TYR A 1 89 ? -14.503 -5.342 14.027 1.00 80.62 89 TYR A O 1
ATOM 725 N N . THR A 1 90 ? -14.972 -5.597 16.195 1.00 84.19 90 THR A N 1
ATOM 726 C CA . THR A 1 90 ? -16.364 -5.998 15.953 1.00 84.19 90 THR A CA 1
ATOM 727 C C . THR A 1 90 ? -17.249 -4.761 15.971 1.00 84.19 90 THR A C 1
ATOM 729 O O . THR A 1 90 ? -17.317 -4.104 17.013 1.00 84.19 90 THR A O 1
ATOM 732 N N . LEU A 1 91 ? -17.922 -4.476 14.849 1.00 84.75 91 LEU A N 1
ATOM 733 C CA . LEU A 1 91 ? -18.884 -3.374 14.765 1.00 84.75 91 LEU A CA 1
ATOM 734 C C . LEU A 1 91 ? -19.938 -3.482 15.873 1.00 84.75 91 LEU A C 1
ATOM 736 O O . LEU A 1 91 ? -20.505 -4.549 16.113 1.00 84.75 91 LEU A O 1
ATOM 740 N N . GLN A 1 92 ? -20.180 -2.364 16.543 1.00 86.75 92 GLN A N 1
ATOM 741 C CA . GLN A 1 92 ? -21.194 -2.189 17.572 1.00 86.75 92 GLN A CA 1
ATOM 742 C C . GLN A 1 92 ? -22.412 -1.456 16.997 1.00 86.75 92 GLN A C 1
ATOM 744 O O . GLN A 1 92 ? -22.296 -0.748 15.990 1.00 86.75 92 GLN A O 1
ATOM 749 N N . PRO A 1 93 ? -23.590 -1.571 17.635 1.00 88.06 93 PRO A N 1
ATOM 750 C CA . PRO A 1 93 ? -24.724 -0.721 17.298 1.00 88.06 93 PRO A CA 1
ATOM 751 C C . PRO A 1 93 ? -24.323 0.763 17.319 1.00 88.06 93 PRO A C 1
ATOM 753 O O . PRO A 1 93 ? -23.711 1.225 18.282 1.00 88.06 93 PRO A O 1
ATOM 756 N N . ASN A 1 94 ? -24.700 1.499 16.270 1.00 87.06 94 ASN A N 1
ATOM 757 C CA . ASN A 1 94 ? -24.379 2.916 16.028 1.00 87.06 94 ASN A CA 1
ATOM 758 C C . ASN A 1 94 ? -22.931 3.234 15.617 1.00 87.06 94 ASN A C 1
ATOM 760 O O . ASN A 1 94 ? -22.587 4.413 15.512 1.00 87.06 94 ASN A O 1
ATOM 764 N N . ASP A 1 95 ? -22.088 2.234 15.348 1.00 89.38 95 ASP A N 1
ATOM 765 C CA . ASP A 1 95 ? -20.808 2.508 14.699 1.00 89.38 95 ASP A CA 1
ATOM 766 C C . ASP A 1 95 ? -21.015 3.096 13.295 1.00 89.38 95 ASP A C 1
ATOM 768 O O . ASP A 1 95 ? -21.863 2.659 12.517 1.00 89.38 95 ASP A O 1
ATOM 772 N N . THR A 1 96 ? -20.189 4.085 12.968 1.00 88.44 96 THR A N 1
ATOM 773 C CA . THR A 1 96 ? -20.036 4.654 11.626 1.00 88.44 96 THR A CA 1
ATOM 774 C C . THR A 1 96 ? -18.613 4.387 11.146 1.00 88.44 96 THR A C 1
ATOM 776 O O . THR A 1 96 ? -17.706 4.186 11.956 1.00 88.44 96 THR A O 1
ATOM 779 N N . TRP A 1 97 ? -18.366 4.434 9.836 1.00 84.56 97 TRP A N 1
ATOM 780 C CA . TRP A 1 97 ? -17.000 4.294 9.319 1.00 84.56 97 TRP A CA 1
ATOM 781 C C . TRP A 1 97 ? -16.042 5.343 9.896 1.00 84.56 97 TRP A C 1
ATOM 783 O O . TRP A 1 97 ? -14.899 5.014 10.200 1.00 84.56 97 TRP A O 1
ATOM 793 N N . ASP A 1 98 ? -16.517 6.571 10.123 1.00 89.06 98 ASP A N 1
ATOM 794 C CA . ASP A 1 98 ? -15.734 7.636 10.755 1.00 89.06 98 ASP A CA 1
ATOM 795 C C . ASP A 1 98 ? -15.400 7.327 12.226 1.00 89.06 98 ASP A C 1
ATOM 797 O O . ASP A 1 98 ? -14.248 7.479 12.645 1.00 89.06 98 ASP A O 1
ATOM 801 N N . SER A 1 99 ? -16.371 6.852 13.021 1.00 90.62 99 SER A N 1
ATOM 802 C CA . SER A 1 99 ? -16.128 6.517 14.434 1.00 90.62 99 SER A CA 1
ATOM 803 C C . SER A 1 99 ? -15.172 5.334 14.586 1.00 90.62 99 SER A C 1
ATOM 805 O O . SER A 1 99 ? -14.295 5.355 15.454 1.00 90.62 99 SER A O 1
ATOM 807 N N . VAL A 1 100 ? -15.292 4.331 13.714 1.00 87.44 100 VAL A N 1
ATOM 808 C CA . VAL A 1 100 ? -14.416 3.155 13.701 1.00 87.44 100 VAL A CA 1
ATOM 809 C C . VAL A 1 100 ? -13.013 3.519 13.220 1.00 87.44 100 VAL A C 1
ATOM 811 O O . VAL A 1 100 ? -12.044 3.130 13.870 1.00 87.44 100 VAL A O 1
ATOM 814 N N . ALA A 1 101 ? -12.882 4.316 12.154 1.00 86.50 101 ALA A N 1
ATOM 815 C CA . ALA A 1 101 ? -11.587 4.794 11.665 1.00 86.50 101 ALA A CA 1
ATOM 816 C C . ALA A 1 101 ? -10.829 5.549 12.763 1.00 86.50 101 ALA A C 1
ATOM 818 O O . ALA A 1 101 ? -9.678 5.224 13.053 1.00 86.50 101 ALA A O 1
ATOM 819 N N . LYS A 1 102 ? -11.504 6.468 13.467 1.00 88.38 102 LYS A N 1
ATOM 820 C CA . LYS A 1 102 ? -10.914 7.198 14.597 1.00 88.38 102 LYS A CA 1
ATOM 821 C C . LYS A 1 102 ? -10.461 6.265 15.723 1.00 88.38 102 LYS A C 1
ATOM 823 O O . LYS A 1 102 ? -9.361 6.430 16.241 1.00 88.38 102 LYS A O 1
ATOM 828 N N . LYS A 1 103 ? -11.292 5.287 16.099 1.00 86.94 103 LYS A N 1
ATOM 829 C CA . LYS A 1 103 ? -10.991 4.317 17.167 1.00 86.94 103 LYS A CA 1
ATOM 830 C C . LYS A 1 103 ? -9.805 3.415 16.829 1.00 86.94 103 LYS A C 1
ATOM 832 O O . LYS A 1 103 ? -9.059 3.033 17.723 1.00 86.94 103 LYS A O 1
ATOM 837 N N . LEU A 1 104 ? -9.643 3.082 15.552 1.00 83.12 104 LEU A N 1
ATOM 838 C CA . LEU A 1 104 ? -8.549 2.257 15.045 1.00 83.12 104 LEU A CA 1
ATOM 839 C C . LEU A 1 104 ? -7.320 3.066 14.622 1.00 83.12 104 LEU A C 1
ATOM 841 O O . LEU A 1 104 ? -6.387 2.483 14.080 1.00 83.12 104 LEU A O 1
ATOM 845 N N . HIS A 1 105 ? -7.308 4.384 14.857 1.00 83.38 105 HIS A N 1
ATOM 846 C CA . HIS A 1 105 ? -6.247 5.280 14.389 1.00 83.38 105 HIS A CA 1
ATOM 847 C C . HIS A 1 105 ? -5.948 5.092 12.887 1.00 83.38 105 HIS A C 1
ATOM 849 O O . HIS A 1 105 ? -4.798 5.025 12.463 1.00 83.38 105 HIS A O 1
ATOM 855 N N . SER A 1 106 ? -7.010 4.971 12.091 1.00 84.12 106 SER A N 1
ATOM 856 C CA . SER A 1 106 ? -6.982 4.681 10.657 1.00 84.12 106 SER A CA 1
ATOM 857 C C . SER A 1 106 ? -7.824 5.700 9.871 1.00 84.12 106 SER A C 1
ATOM 859 O O . SER A 1 106 ? -8.364 6.648 10.445 1.00 84.12 106 SER A O 1
ATOM 861 N N . SER A 1 107 ? -7.945 5.515 8.556 1.00 85.69 107 SER A N 1
ATOM 862 C CA . SER A 1 107 ? -8.785 6.327 7.666 1.00 85.69 107 SER A CA 1
ATOM 863 C C . SER A 1 107 ? -9.966 5.507 7.136 1.00 85.69 107 SER A C 1
ATOM 865 O O . SER A 1 107 ? -9.926 4.277 7.118 1.00 85.69 107 SER A O 1
ATOM 867 N N . LYS A 1 108 ? -11.031 6.168 6.666 1.00 86.81 108 LYS A N 1
ATOM 868 C CA . LYS A 1 108 ? -12.159 5.463 6.028 1.00 86.81 108 LYS A CA 1
ATOM 869 C C . LYS A 1 108 ? -11.728 4.670 4.798 1.00 86.81 108 LYS A C 1
ATOM 871 O O . LYS A 1 108 ? -12.155 3.532 4.635 1.00 86.81 108 LYS A O 1
ATOM 876 N N . GLN A 1 109 ? -10.876 5.269 3.971 1.00 84.94 109 GLN A N 1
ATOM 877 C CA . GLN A 1 109 ? -10.323 4.649 2.769 1.00 84.94 109 GLN A CA 1
ATOM 878 C C . GLN A 1 109 ? -9.527 3.392 3.123 1.00 84.94 109 GLN A C 1
ATOM 880 O O . GLN A 1 109 ? -9.743 2.335 2.535 1.00 84.94 109 GLN A O 1
ATOM 885 N N . ALA A 1 110 ? -8.729 3.455 4.191 1.00 82.69 110 ALA A N 1
ATOM 886 C CA . ALA A 1 110 ? -8.002 2.298 4.679 1.00 82.69 110 ALA A CA 1
ATOM 887 C C . ALA A 1 110 ? -8.920 1.168 5.148 1.00 82.69 110 ALA A C 1
ATOM 889 O O . ALA A 1 110 ? -8.699 -0.001 4.814 1.00 82.69 110 ALA A O 1
ATOM 890 N N . LEU A 1 111 ? -9.979 1.504 5.889 1.00 83.12 111 LEU A N 1
ATOM 891 C CA . LEU A 1 111 ? -10.970 0.515 6.303 1.00 83.12 111 LEU A CA 1
ATOM 892 C C . LEU A 1 111 ? -11.699 -0.096 5.100 1.00 83.12 111 LEU A C 1
ATOM 894 O O . LEU A 1 111 ? -11.916 -1.309 5.094 1.00 83.12 111 LEU A O 1
ATOM 898 N N . TYR A 1 112 ? -12.023 0.704 4.083 1.00 82.75 112 TYR A N 1
ATOM 899 C CA . TYR A 1 112 ? -12.645 0.245 2.843 1.00 82.75 112 TYR A CA 1
ATOM 900 C C . TYR A 1 112 ? -11.745 -0.750 2.095 1.00 82.75 112 TYR A C 1
ATOM 902 O O . TYR A 1 112 ? -12.150 -1.894 1.876 1.00 82.75 112 TYR A O 1
ATOM 910 N N . HIS A 1 113 ? -10.494 -0.383 1.807 1.00 81.38 113 HIS A N 1
ATOM 911 C CA . HIS A 1 113 ? -9.553 -1.248 1.088 1.00 81.38 113 HIS A CA 1
ATOM 912 C C . HIS A 1 113 ? -9.202 -2.532 1.845 1.00 81.38 113 HIS A C 1
ATOM 914 O O . HIS A 1 113 ? -8.980 -3.568 1.222 1.00 81.38 113 HIS A O 1
ATOM 920 N N . THR A 1 114 ? -9.208 -2.502 3.179 1.00 78.75 114 THR A N 1
ATOM 921 C CA . THR A 1 114 ? -8.841 -3.675 3.990 1.00 78.75 114 THR A CA 1
ATOM 922 C C . THR A 1 114 ? -10.013 -4.644 4.217 1.00 78.75 114 THR A C 1
ATOM 924 O O . THR A 1 114 ? -9.791 -5.828 4.475 1.00 78.75 114 THR A O 1
ATOM 927 N N . ASN A 1 115 ? -11.268 -4.179 4.142 1.00 76.69 115 ASN A N 1
ATOM 928 C CA . ASN A 1 115 ? -12.434 -4.961 4.592 1.00 76.69 115 ASN A CA 1
ATOM 929 C C . ASN A 1 115 ? -13.544 -5.129 3.562 1.00 76.69 115 ASN A C 1
ATOM 931 O O . ASN A 1 115 ? -14.315 -6.082 3.662 1.00 76.69 115 ASN A O 1
ATOM 935 N N . LEU A 1 116 ? -13.657 -4.203 2.615 1.00 67.38 116 LEU A N 1
ATOM 936 C CA . LEU A 1 116 ? -14.781 -4.133 1.685 1.00 67.38 116 LEU A CA 1
ATOM 937 C C . LEU A 1 116 ? -14.379 -4.466 0.246 1.00 67.38 116 LEU A C 1
ATOM 939 O O . LEU A 1 116 ? -15.225 -4.937 -0.507 1.00 67.38 116 LEU A O 1
ATOM 943 N N . SER A 1 117 ? -13.091 -4.359 -0.095 1.00 57.12 117 SER A N 1
ATOM 944 C CA . SER A 1 117 ? -12.524 -4.840 -1.370 1.00 57.12 117 SER A CA 1
ATOM 945 C C . SER A 1 117 ? -12.716 -6.345 -1.612 1.00 57.12 117 SER A C 1
ATOM 947 O O . SER A 1 117 ? -12.596 -6.805 -2.736 1.00 57.12 117 SER A O 1
ATOM 949 N N . LYS A 1 118 ? -13.037 -7.129 -0.573 1.00 47.94 118 LYS A N 1
ATOM 950 C CA . LYS A 1 118 ? -13.332 -8.568 -0.690 1.00 47.94 118 LYS A CA 1
ATOM 951 C C . LYS A 1 118 ? -14.756 -8.896 -1.152 1.00 47.94 118 LYS A C 1
ATOM 953 O O . LYS A 1 118 ? -15.042 -10.071 -1.367 1.00 47.94 118 LYS A O 1
ATOM 958 N N . TYR A 1 119 ? -15.650 -7.910 -1.232 1.00 41.12 119 TYR A N 1
ATOM 959 C CA . TYR A 1 119 ? -17.076 -8.126 -1.514 1.00 41.12 119 TYR A CA 1
ATOM 960 C C . TYR A 1 119 ? -17.537 -7.579 -2.875 1.00 41.12 119 TYR A C 1
ATOM 962 O O . TYR A 1 119 ? -18.735 -7.641 -3.154 1.00 41.12 119 TYR A O 1
ATOM 970 N N . PHE A 1 120 ? -16.614 -7.091 -3.711 1.00 38.19 120 PHE A N 1
ATOM 971 C CA . PHE A 1 120 ? -16.867 -6.643 -5.083 1.00 38.19 120 PHE A CA 1
ATOM 972 C C . PHE A 1 120 ? -15.822 -7.216 -6.035 1.00 38.19 120 PHE A C 1
ATOM 974 O O . PHE A 1 120 ? -14.621 -7.115 -5.704 1.00 38.19 120 PHE A O 1
#

Foldseek 3Di:
DDDDPPPPPPPVQPFQWFWQWAFAFPDWDFDAPPDAVVNQADDDPPDPAHAHPLRQCLNVQPDDRVDDDGRDIGGRDTDPVPTDDIDIDTDDPPDDLVNVCVVVVHHSSSRCSNRVSVPD

Secondary structure (DSSP, 8-state):
----------------EEEE----EEEEEE--TT--HHHHSB--TT-S--B-HHHHHHHSTT--TTSPPTT-EEEEEE-TTTSPP-EEEEPPTT--HHHHHHHTT--HHHHHHHHTTT--

pLDDT: mean 80.02, std 18.9, range [34.16, 97.12]